Protein AF-A0A645CAH3-F1 (afdb_monomer_lite)

pLDDT: mean 76.3, std 11.15, range [40.94, 88.06]

Structure (mmCIF, N/CA/C/O backbone):
data_AF-A0A645CAH3-F1
#
_entry.id   AF-A0A645CAH3-F1
#
loop_
_atom_site.group_PDB
_atom_site.id
_atom_site.type_symbol
_atom_site.label_atom_id
_atom_site.label_alt_id
_atom_site.label_comp_id
_atom_site.label_asym_id
_atom_site.label_entity_id
_atom_site.label_seq_id
_atom_site.pdbx_PDB_ins_code
_atom_site.Cartn_x
_atom_site.Cartn_y
_atom_site.Cartn_z
_atom_site.occupancy
_atom_site.B_iso_or_equiv
_atom_site.auth_seq_id
_atom_site.auth_comp_id
_atom_site.auth_asym_id
_atom_site.auth_atom_id
_atom_site.pdbx_PDB_model_num
ATOM 1 N N . MET A 1 1 ? 27.845 2.360 -24.168 1.00 44.34 1 MET A N 1
ATOM 2 C CA . MET A 1 1 ? 27.470 1.237 -23.275 1.00 44.34 1 MET A CA 1
ATOM 3 C C . MET A 1 1 ? 25.940 1.203 -23.221 1.00 44.34 1 MET A C 1
ATOM 5 O O . MET A 1 1 ? 25.356 2.270 -23.235 1.00 44.34 1 MET A O 1
ATOM 9 N N . LYS A 1 2 ? 25.297 0.037 -23.386 1.00 47.28 2 LYS A N 1
ATOM 10 C CA . LYS A 1 2 ? 23.930 -0.134 -23.947 1.00 47.28 2 LYS A CA 1
ATOM 11 C C . LYS A 1 2 ? 22.807 0.637 -23.206 1.00 47.28 2 LYS A C 1
ATOM 13 O O . LYS A 1 2 ? 22.442 0.274 -22.095 1.00 47.28 2 LYS A O 1
ATOM 18 N N . TYR A 1 3 ? 22.201 1.626 -23.875 1.00 48.88 3 TYR A N 1
ATOM 19 C CA . TYR A 1 3 ? 21.108 2.485 -23.371 1.00 48.88 3 TYR A CA 1
ATOM 20 C C . TYR A 1 3 ? 19.705 2.037 -23.810 1.00 48.88 3 TYR A C 1
ATOM 22 O O . TYR A 1 3 ? 18.865 2.845 -24.196 1.00 48.88 3 TYR A O 1
ATOM 30 N N . THR A 1 4 ? 19.428 0.739 -23.755 1.00 51.66 4 THR A N 1
ATOM 31 C CA . THR A 1 4 ? 18.074 0.220 -23.986 1.00 51.66 4 THR A CA 1
ATOM 32 C C . THR A 1 4 ? 17.782 -0.863 -22.959 1.00 51.66 4 THR A C 1
ATOM 34 O O . THR A 1 4 ? 17.956 -2.044 -23.238 1.00 51.66 4 THR A O 1
ATOM 37 N N . GLN A 1 5 ? 17.366 -0.442 -21.761 1.00 59.22 5 GLN A N 1
ATOM 38 C CA . GLN A 1 5 ? 16.950 -1.293 -20.629 1.00 59.22 5 GLN A CA 1
ATOM 39 C C . GLN A 1 5 ? 15.556 -1.929 -20.871 1.00 59.22 5 GLN A C 1
ATOM 41 O O . GLN A 1 5 ? 14.735 -2.061 -19.961 1.00 59.22 5 GLN A O 1
ATOM 46 N N . TRP A 1 6 ? 15.235 -2.240 -22.131 1.00 60.19 6 TRP A N 1
ATOM 47 C CA . TRP A 1 6 ? 13.979 -2.881 -22.516 1.00 60.19 6 TRP A CA 1
ATOM 48 C C . TRP A 1 6 ? 14.146 -4.383 -22.318 1.00 60.19 6 TRP A C 1
ATOM 50 O O . TRP A 1 6 ? 15.013 -4.998 -22.934 1.00 60.19 6 TRP A O 1
ATOM 60 N N . VAL A 1 7 ? 13.336 -4.959 -21.433 1.00 64.00 7 VAL A N 1
ATOM 61 C CA . VAL A 1 7 ? 13.428 -6.383 -21.078 1.00 64.00 7 VAL A CA 1
ATOM 62 C C . VAL A 1 7 ? 12.556 -7.225 -22.011 1.00 64.00 7 VAL A C 1
ATOM 64 O O . VAL A 1 7 ? 12.897 -8.364 -22.315 1.00 64.00 7 VAL A O 1
ATOM 67 N N . ILE A 1 8 ? 11.441 -6.662 -22.494 1.00 73.31 8 ILE A N 1
ATOM 68 C CA . ILE A 1 8 ? 10.461 -7.367 -23.327 1.00 73.31 8 ILE A CA 1
ATOM 69 C C . ILE A 1 8 ? 10.061 -6.468 -24.502 1.00 73.31 8 ILE A C 1
ATOM 71 O O . ILE A 1 8 ? 9.517 -5.378 -24.301 1.00 73.31 8 ILE A O 1
ATOM 75 N N . GLU A 1 9 ? 10.315 -6.935 -25.725 1.00 70.69 9 GLU A N 1
ATOM 76 C CA . GLU A 1 9 ? 9.795 -6.347 -26.962 1.00 70.69 9 GLU A CA 1
ATOM 77 C C . GLU A 1 9 ? 8.726 -7.284 -27.539 1.00 70.69 9 GLU A C 1
ATOM 79 O O . GLU A 1 9 ? 8.986 -8.457 -27.806 1.00 70.69 9 GLU A O 1
ATOM 84 N N . PHE A 1 10 ? 7.502 -6.783 -27.695 1.0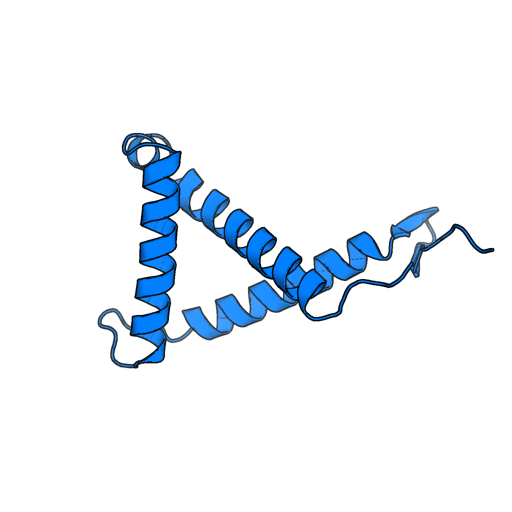0 73.88 10 PHE A N 1
ATOM 85 C CA . PHE A 1 10 ? 6.397 -7.542 -28.276 1.00 73.88 10 PHE A CA 1
ATOM 86 C C . PHE A 1 10 ? 6.430 -7.464 -29.805 1.00 73.88 10 PHE A C 1
ATOM 88 O O . PHE A 1 10 ? 6.900 -6.486 -30.386 1.00 73.88 10 PHE A O 1
ATOM 95 N N . ALA A 1 11 ? 5.854 -8.470 -30.471 1.00 67.25 11 ALA A N 1
ATOM 96 C CA . ALA A 1 11 ? 5.811 -8.574 -31.935 1.00 67.25 11 ALA A CA 1
ATOM 97 C C . ALA A 1 11 ? 5.111 -7.390 -32.644 1.00 67.25 11 ALA A C 1
ATOM 99 O O . ALA A 1 11 ? 5.262 -7.216 -33.848 1.00 67.25 11 ALA A O 1
ATOM 100 N N . ASN A 1 12 ? 4.365 -6.563 -31.905 1.00 77.81 12 ASN A N 1
ATOM 101 C CA . ASN A 1 12 ? 3.704 -5.342 -32.379 1.00 77.81 12 ASN A CA 1
ATOM 102 C C . ASN A 1 12 ? 4.541 -4.058 -32.176 1.00 77.81 12 ASN A C 1
ATOM 104 O O . ASN A 1 12 ? 4.036 -2.963 -32.409 1.00 77.81 12 ASN A O 1
ATOM 108 N N . GLY A 1 13 ? 5.787 -4.168 -31.704 1.00 73.56 13 GLY A N 1
ATOM 109 C CA . GLY A 1 13 ? 6.668 -3.032 -31.422 1.00 73.56 13 GLY A CA 1
ATOM 110 C C . GLY A 1 13 ? 6.482 -2.392 -30.040 1.00 73.56 13 GLY A C 1
ATOM 111 O O . GLY A 1 13 ? 7.163 -1.412 -29.739 1.00 73.56 13 GLY A O 1
ATOM 112 N N . PHE A 1 14 ? 5.604 -2.925 -29.179 1.00 76.06 14 PHE A N 1
ATOM 113 C CA . PHE A 1 14 ? 5.462 -2.450 -27.801 1.00 76.06 14 PHE A CA 1
ATOM 114 C C . PHE A 1 14 ? 6.683 -2.858 -26.967 1.00 76.06 14 PHE A C 1
ATOM 116 O O . PHE A 1 14 ? 7.052 -4.033 -26.934 1.00 76.06 14 PHE A O 1
ATOM 123 N N . LYS A 1 15 ? 7.313 -1.891 -26.293 1.00 79.19 15 LYS A N 1
ATOM 124 C CA . LYS A 1 15 ? 8.515 -2.112 -25.477 1.00 79.19 15 LYS A CA 1
ATOM 125 C C . LYS A 1 15 ? 8.202 -1.856 -24.011 1.00 79.19 15 LYS A C 1
ATOM 127 O O . LYS A 1 15 ? 7.705 -0.786 -23.664 1.00 79.19 15 LYS A O 1
ATOM 132 N N . ILE A 1 16 ? 8.517 -2.824 -23.155 1.00 77.94 16 ILE A N 1
ATOM 133 C CA . ILE A 1 16 ? 8.364 -2.696 -21.702 1.00 77.94 16 ILE A CA 1
ATOM 134 C C . ILE A 1 16 ? 9.732 -2.480 -21.063 1.00 77.94 16 ILE A C 1
ATOM 136 O O . ILE A 1 16 ? 10.662 -3.268 -21.271 1.00 77.94 16 ILE A O 1
ATOM 140 N N . SER A 1 17 ? 9.865 -1.382 -20.313 1.00 80.81 17 SER A N 1
ATOM 141 C CA . SER A 1 17 ? 11.101 -1.056 -19.600 1.00 80.81 17 SER A CA 1
ATOM 142 C C . SER A 1 17 ? 11.218 -1.889 -18.334 1.00 80.81 17 SER A C 1
ATOM 144 O O . SER A 1 17 ? 10.215 -2.281 -17.735 1.00 80.81 17 SER A O 1
ATOM 146 N N . GLU A 1 18 ? 12.451 -2.102 -17.886 1.00 76.81 18 GLU A N 1
ATOM 147 C CA . GLU A 1 18 ? 12.730 -2.727 -16.593 1.00 76.81 18 GLU A CA 1
ATOM 148 C C . GLU A 1 18 ? 11.939 -2.069 -15.448 1.00 76.81 18 GLU A C 1
ATOM 150 O O . GLU A 1 18 ? 11.356 -2.762 -14.620 1.00 76.81 18 GLU A O 1
ATOM 155 N N . THR A 1 19 ? 11.800 -0.738 -15.455 1.00 77.88 19 THR A N 1
ATOM 156 C CA . THR A 1 19 ? 11.023 0.003 -14.448 1.00 77.88 19 THR A CA 1
ATOM 157 C C . THR A 1 19 ? 9.55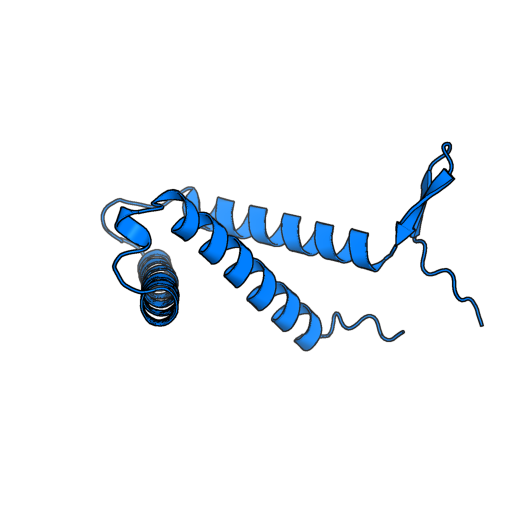8 -0.438 -14.385 1.00 77.88 19 THR A C 1
ATOM 159 O O . THR A 1 19 ? 9.002 -0.570 -13.294 1.00 77.88 19 THR A O 1
ATOM 162 N N . VAL A 1 20 ? 8.926 -0.694 -15.536 1.00 82.12 20 VAL A N 1
ATOM 163 C CA . VAL A 1 20 ? 7.530 -1.156 -15.584 1.00 82.12 20 VAL A CA 1
ATOM 164 C C . VAL A 1 20 ? 7.424 -2.568 -15.013 1.00 82.12 20 VAL A C 1
ATOM 166 O O . VAL A 1 20 ? 6.556 -2.816 -14.175 1.00 82.12 20 VAL A O 1
ATOM 169 N N . VAL A 1 21 ? 8.339 -3.469 -15.380 1.00 81.94 21 VAL A N 1
ATOM 170 C CA . VAL A 1 21 ? 8.366 -4.841 -14.843 1.00 81.94 21 VAL A CA 1
ATOM 171 C C . VAL A 1 21 ? 8.564 -4.833 -13.325 1.00 81.94 21 VAL A C 1
ATOM 173 O O . VAL A 1 21 ? 7.820 -5.496 -12.604 1.00 81.94 21 VAL A O 1
ATOM 176 N N . THR A 1 22 ? 9.493 -4.023 -12.817 1.00 78.50 22 THR A N 1
ATOM 177 C CA . THR A 1 22 ? 9.725 -3.864 -11.375 1.00 78.50 22 THR A CA 1
ATOM 178 C C . THR A 1 22 ? 8.481 -3.341 -10.658 1.00 78.50 22 THR A C 1
ATOM 180 O O . THR A 1 22 ? 8.110 -3.868 -9.609 1.00 78.50 22 THR A O 1
ATOM 183 N N . SER A 1 23 ? 7.765 -2.372 -11.242 1.00 81.50 23 SER A N 1
ATOM 184 C CA . SER A 1 23 ? 6.504 -1.880 -10.671 1.00 81.50 23 SER A CA 1
ATOM 185 C C . SER A 1 23 ? 5.435 -2.978 -10.586 1.00 81.50 23 SER A C 1
ATOM 187 O O . SER A 1 23 ? 4.720 -3.068 -9.588 1.00 81.50 23 SER A O 1
ATOM 189 N N . TRP A 1 24 ? 5.358 -3.861 -11.589 1.00 85.62 24 TRP A N 1
ATOM 190 C CA . TRP A 1 24 ? 4.427 -4.989 -11.599 1.00 85.62 24 TRP A CA 1
ATOM 191 C C . TRP A 1 24 ? 4.771 -6.019 -10.527 1.00 85.62 24 TRP A C 1
ATOM 193 O O . TRP A 1 24 ? 3.872 -6.475 -9.825 1.00 85.62 24 TRP A O 1
ATOM 203 N N . ILE A 1 25 ? 6.055 -6.333 -10.338 1.00 83.62 25 ILE A N 1
ATOM 204 C CA . ILE A 1 25 ? 6.514 -7.229 -9.265 1.00 83.62 25 ILE A CA 1
ATOM 205 C C . ILE A 1 25 ? 6.119 -6.671 -7.891 1.00 83.62 25 ILE A C 1
ATOM 207 O O . ILE A 1 25 ? 5.586 -7.406 -7.058 1.00 83.62 25 ILE A O 1
ATOM 211 N N . ILE A 1 26 ? 6.314 -5.367 -7.670 1.00 82.75 26 ILE A N 1
ATOM 212 C CA . ILE A 1 26 ? 5.920 -4.694 -6.424 1.00 82.75 26 ILE A CA 1
ATOM 213 C C . ILE A 1 26 ? 4.405 -4.790 -6.218 1.00 82.75 26 ILE A C 1
ATOM 215 O O . ILE A 1 26 ? 3.957 -5.176 -5.138 1.00 82.75 26 ILE A O 1
ATOM 219 N N . MET A 1 27 ? 3.610 -4.488 -7.249 1.00 85.00 27 MET A N 1
ATOM 220 C CA . MET A 1 27 ? 2.150 -4.576 -7.165 1.00 85.00 27 MET A CA 1
ATOM 221 C C . MET A 1 27 ? 1.677 -5.999 -6.857 1.00 85.00 27 MET A C 1
ATOM 223 O O . MET A 1 27 ? 0.846 -6.177 -5.970 1.00 85.00 27 MET A O 1
ATOM 227 N N . VAL A 1 28 ? 2.233 -7.018 -7.519 1.00 88.06 28 VAL A N 1
ATOM 228 C CA . VAL A 1 28 ? 1.896 -8.426 -7.251 1.00 88.06 28 VAL A CA 1
ATOM 229 C C . VAL A 1 28 ? 2.227 -8.801 -5.805 1.00 88.06 28 VAL A C 1
ATOM 231 O O . VAL A 1 28 ? 1.389 -9.390 -5.122 1.00 88.06 28 VAL A O 1
ATOM 234 N N . GLY A 1 29 ? 3.403 -8.415 -5.302 1.00 85.19 29 GLY A N 1
ATOM 235 C CA . GLY A 1 29 ? 3.791 -8.658 -3.910 1.00 85.19 29 GLY A CA 1
ATOM 236 C C . GLY A 1 29 ? 2.838 -8.001 -2.908 1.00 85.19 29 GLY A C 1
ATOM 237 O O . GLY A 1 29 ? 2.380 -8.652 -1.968 1.00 85.19 29 GLY A O 1
ATOM 238 N N . LEU A 1 30 ? 2.475 -6.738 -3.142 1.00 83.50 30 LEU A N 1
ATOM 239 C CA . LEU A 1 30 ? 1.511 -6.006 -2.319 1.00 83.50 30 LEU A CA 1
ATOM 240 C C . LEU A 1 30 ? 0.134 -6.664 -2.312 1.00 83.50 30 LEU A C 1
ATOM 242 O O . LEU A 1 30 ? -0.453 -6.823 -1.244 1.00 83.50 30 LEU A O 1
ATOM 246 N N . ILE A 1 31 ? -0.362 -7.079 -3.480 1.00 84.88 31 ILE A N 1
ATOM 247 C CA . ILE A 1 31 ? -1.657 -7.755 -3.612 1.00 84.88 31 ILE A CA 1
ATOM 248 C C . ILE A 1 31 ? -1.651 -9.067 -2.826 1.00 84.88 31 ILE A C 1
ATOM 250 O O . ILE A 1 31 ? -2.594 -9.331 -2.083 1.00 84.88 31 ILE A O 1
ATOM 254 N N . ILE A 1 32 ? -0.586 -9.868 -2.931 1.00 86.25 32 ILE A N 1
ATOM 255 C CA . ILE A 1 32 ? -0.468 -11.134 -2.195 1.00 86.25 32 ILE A CA 1
ATOM 256 C C . ILE A 1 32 ? -0.440 -10.882 -0.686 1.00 86.25 32 ILE A C 1
ATOM 258 O O . ILE A 1 32 ? -1.188 -11.522 0.050 1.00 86.25 32 ILE A O 1
ATOM 262 N N . ILE A 1 33 ? 0.382 -9.941 -0.213 1.00 82.88 33 ILE A N 1
ATOM 263 C CA . ILE A 1 33 ? 0.472 -9.610 1.216 1.00 82.88 33 ILE A CA 1
ATOM 264 C C . ILE A 1 33 ? -0.880 -9.110 1.730 1.00 82.88 33 ILE A C 1
ATOM 266 O O . ILE A 1 33 ? -1.359 -9.602 2.751 1.00 82.88 33 ILE A O 1
ATOM 270 N N . ALA A 1 34 ? -1.516 -8.183 1.010 1.00 81.12 34 ALA A N 1
ATOM 271 C CA . ALA A 1 34 ? -2.826 -7.652 1.363 1.00 81.12 34 ALA A CA 1
ATOM 272 C C . ALA A 1 34 ? -3.885 -8.761 1.402 1.00 81.12 34 ALA A C 1
ATOM 274 O O . ALA A 1 34 ? -4.646 -8.846 2.363 1.00 81.12 34 ALA A O 1
ATOM 275 N N . PHE A 1 35 ? -3.904 -9.657 0.415 1.00 81.81 35 PHE A N 1
ATOM 276 C CA . PHE A 1 35 ? -4.830 -10.787 0.369 1.00 81.81 35 PHE A CA 1
ATOM 277 C C . PHE A 1 35 ? -4.610 -11.764 1.532 1.00 81.81 35 PHE A C 1
ATOM 279 O O . PHE A 1 35 ? -5.563 -12.168 2.196 1.00 81.81 35 PHE A O 1
ATOM 286 N N . LEU A 1 36 ? -3.357 -12.111 1.840 1.00 81.69 36 LEU A N 1
ATOM 287 C CA . LEU A 1 36 ? -3.025 -13.000 2.956 1.00 81.69 36 LEU A CA 1
ATOM 288 C C . LEU A 1 36 ? -3.394 -12.391 4.315 1.00 81.69 36 LEU A C 1
ATOM 290 O O . LEU A 1 36 ? -3.887 -13.108 5.186 1.00 81.69 36 LEU A O 1
ATOM 294 N N . LEU A 1 37 ? -3.183 -11.083 4.492 1.00 73.12 37 LEU A N 1
ATOM 295 C CA . LEU A 1 37 ? -3.543 -10.367 5.718 1.00 73.12 37 LEU A CA 1
ATOM 296 C C . LEU A 1 37 ? -5.057 -10.182 5.873 1.00 73.12 37 LEU A C 1
ATOM 298 O O . LEU A 1 37 ? -5.554 -10.232 6.996 1.00 73.12 37 LEU A O 1
ATOM 302 N N . THR A 1 38 ? -5.792 -9.988 4.775 1.00 77.00 38 THR A N 1
ATOM 303 C CA . THR A 1 38 ? -7.240 -9.709 4.812 1.00 77.00 38 THR A CA 1
ATOM 304 C C . THR A 1 38 ? -8.114 -10.962 4.844 1.00 77.00 38 THR A C 1
ATOM 306 O O . THR A 1 38 ? -9.224 -10.916 5.369 1.00 77.00 38 THR A O 1
ATOM 309 N N . ARG A 1 39 ? -7.617 -12.107 4.359 1.00 74.62 39 ARG A N 1
ATOM 310 C CA . ARG A 1 39 ? -8.389 -13.358 4.244 1.00 74.62 39 ARG A CA 1
ATOM 311 C C . ARG A 1 39 ? -8.875 -13.944 5.579 1.00 74.62 39 ARG A C 1
ATOM 313 O O . ARG A 1 39 ? -9.831 -14.712 5.575 1.00 74.62 39 ARG A O 1
ATOM 320 N N . ASN A 1 40 ? -8.232 -13.630 6.703 1.00 72.31 40 ASN A N 1
ATOM 321 C CA . ASN A 1 40 ? -8.603 -14.160 8.024 1.00 72.31 40 ASN A CA 1
ATOM 322 C C . ASN A 1 40 ? -8.832 -13.043 9.055 1.00 72.31 40 ASN A C 1
ATOM 324 O O . ASN A 1 40 ? -8.410 -13.148 10.207 1.00 72.31 40 ASN A O 1
ATOM 328 N N . LEU A 1 41 ? -9.435 -11.930 8.627 1.00 71.44 41 LEU A N 1
ATOM 329 C CA . LEU A 1 41 ? -9.855 -10.858 9.529 1.00 71.44 41 LEU A CA 1
ATOM 330 C C . LEU A 1 41 ? -11.099 -11.292 10.312 1.00 71.44 41 LEU A C 1
ATOM 332 O O . LEU A 1 41 ? -12.100 -11.699 9.727 1.00 71.44 41 LEU A O 1
ATOM 336 N N . GLN A 1 42 ? -11.020 -11.212 11.639 1.00 73.06 42 GLN A N 1
ATOM 337 C CA . GLN A 1 42 ? -12.148 -11.443 12.539 1.00 73.06 42 GLN A CA 1
ATOM 338 C C . GLN A 1 42 ? -12.691 -10.088 13.016 1.00 73.06 42 GLN A C 1
ATOM 340 O O . GLN A 1 42 ? -11.892 -9.169 13.182 1.00 73.06 42 GLN A O 1
ATOM 345 N N . PRO A 1 43 ? -14.010 -9.949 13.263 1.00 69.94 43 PRO A N 1
ATOM 346 C CA . PRO A 1 43 ? -14.610 -8.685 13.710 1.00 69.94 43 PRO A CA 1
ATOM 347 C C . PRO A 1 43 ? -14.044 -8.166 15.035 1.00 69.94 43 PRO A C 1
ATOM 349 O O . PRO A 1 43 ? -14.035 -6.966 15.279 1.00 69.94 43 PRO A O 1
ATOM 352 N N . VAL A 1 44 ? -13.595 -9.084 15.893 1.00 72.00 44 VAL A N 1
ATOM 353 C CA . VAL A 1 44 ? -12.848 -8.777 17.110 1.00 72.00 44 VAL A CA 1
ATOM 354 C C . VAL A 1 44 ? -11.435 -9.319 16.910 1.00 72.00 44 VAL A C 1
ATOM 356 O O . VAL A 1 44 ? -11.299 -10.513 16.619 1.00 72.00 44 VAL A O 1
ATOM 359 N N . PRO A 1 45 ? -10.384 -8.493 17.047 1.00 71.94 45 PRO A N 1
ATOM 360 C CA . PRO A 1 45 ? -9.017 -8.942 16.847 1.00 71.94 45 PRO A CA 1
ATOM 361 C C . PRO A 1 45 ? -8.650 -9.990 17.904 1.00 71.94 45 PRO A C 1
ATOM 363 O O . PRO A 1 45 ? -8.518 -9.692 19.089 1.00 71.94 45 PRO A O 1
ATOM 366 N N . THR A 1 46 ? -8.466 -11.238 17.476 1.00 74.56 46 THR A N 1
ATOM 367 C CA . THR A 1 46 ? -8.089 -12.356 18.362 1.00 74.56 46 THR A CA 1
ATOM 368 C C . THR A 1 46 ? -6.586 -12.612 18.364 1.00 74.56 46 THR A C 1
ATOM 370 O O . THR A 1 46 ? -6.055 -13.250 19.270 1.00 74.56 46 THR A O 1
ATOM 373 N N . THR A 1 47 ? -5.869 -12.106 17.354 1.00 78.31 47 THR A N 1
ATOM 374 C CA . THR A 1 47 ? -4.448 -12.404 17.133 1.00 78.31 47 THR A CA 1
ATOM 375 C C . THR A 1 47 ? -3.593 -11.137 17.163 1.00 78.31 47 THR A C 1
ATOM 377 O O . THR A 1 47 ? -3.956 -10.123 16.574 1.00 78.31 47 THR A O 1
ATOM 380 N N . LYS A 1 48 ? -2.380 -11.212 17.740 1.00 80.75 48 LYS A N 1
ATOM 381 C CA . LYS A 1 48 ? -1.409 -10.091 17.794 1.00 80.75 48 LYS A CA 1
ATOM 382 C C . LYS A 1 48 ? -1.146 -9.430 16.429 1.00 80.75 48 LYS A C 1
ATOM 384 O O . LYS A 1 48 ? -0.939 -8.225 16.355 1.00 80.75 48 LYS A O 1
ATOM 389 N N . ARG A 1 49 ? -1.188 -10.213 15.343 1.00 79.50 49 ARG A N 1
ATOM 390 C CA . ARG A 1 49 ? -1.022 -9.727 13.962 1.00 79.50 49 ARG A CA 1
ATOM 391 C C . ARG A 1 49 ? -2.180 -8.835 13.501 1.00 79.50 49 ARG A C 1
ATOM 393 O O . ARG A 1 49 ? -1.927 -7.853 12.818 1.00 79.50 49 ARG A O 1
ATOM 400 N N . GLN A 1 50 ? -3.418 -9.153 13.888 1.00 79.69 50 GLN A N 1
ATOM 401 C CA . GLN A 1 50 ? -4.588 -8.327 13.568 1.00 79.69 50 GLN A CA 1
ATOM 402 C C . GLN A 1 50 ? -4.536 -7.001 14.325 1.00 79.69 50 GLN A C 1
ATOM 404 O O . GLN A 1 50 ? -4.727 -5.964 13.711 1.00 79.69 50 GLN A O 1
ATOM 409 N N . ILE A 1 51 ? -4.159 -7.022 15.610 1.00 84.38 51 ILE A N 1
ATOM 410 C CA . ILE A 1 51 ? -3.996 -5.800 16.419 1.00 84.38 51 ILE A CA 1
ATOM 411 C C . ILE A 1 51 ? -2.964 -4.861 15.784 1.00 84.38 51 ILE A C 1
ATOM 413 O O . ILE A 1 51 ? -3.213 -3.670 15.623 1.00 84.38 51 ILE A O 1
ATOM 417 N N . MET A 1 52 ? -1.807 -5.394 15.376 1.00 83.75 52 MET A N 1
ATOM 418 C CA . MET A 1 52 ? -0.796 -4.599 14.675 1.00 83.75 52 MET A CA 1
ATOM 419 C C . MET A 1 52 ? -1.294 -4.056 13.332 1.00 83.75 52 MET A C 1
ATOM 421 O O . MET A 1 52 ? -0.981 -2.921 12.980 1.00 83.75 52 MET A O 1
ATOM 425 N N . LEU A 1 53 ? -2.053 -4.856 12.578 1.00 82.19 53 LEU A N 1
ATOM 426 C CA . LEU A 1 53 ? -2.612 -4.445 11.294 1.00 82.19 53 LEU A CA 1
ATOM 427 C C . LEU A 1 53 ? -3.657 -3.337 11.459 1.00 82.19 53 LEU A C 1
ATOM 429 O O . LEU A 1 53 ? -3.595 -2.340 10.748 1.00 82.19 53 LEU A O 1
ATOM 433 N N . GLU A 1 54 ? -4.582 -3.481 12.405 1.00 84.38 54 GLU A N 1
ATOM 434 C CA . GLU A 1 54 ? -5.575 -2.457 12.736 1.00 84.38 54 GLU A CA 1
ATOM 435 C C . GLU A 1 54 ? -4.908 -1.174 13.220 1.00 84.38 54 GLU A C 1
ATOM 437 O O . GLU A 1 54 ? -5.295 -0.092 12.791 1.00 84.38 54 GLU A O 1
ATOM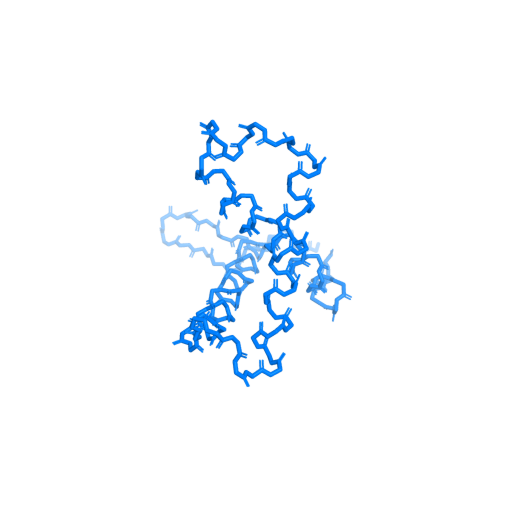 442 N N . TYR A 1 55 ? -3.857 -1.280 14.036 1.00 87.19 55 TYR A N 1
ATOM 443 C CA . TYR A 1 55 ? -3.068 -0.125 14.452 1.00 87.19 55 TYR A CA 1
ATOM 444 C C . TYR A 1 55 ? -2.390 0.571 13.263 1.00 87.19 55 TYR A C 1
ATOM 446 O O . TYR A 1 55 ? -2.442 1.796 13.155 1.00 87.19 55 TYR A O 1
ATOM 454 N N . ALA A 1 56 ? -1.790 -0.186 12.340 1.00 84.75 56 ALA A N 1
ATOM 455 C CA . ALA A 1 56 ? -1.165 0.368 11.141 1.00 84.75 56 ALA A CA 1
ATOM 456 C C . ALA A 1 56 ? -2.193 1.034 10.209 1.00 84.75 56 ALA A C 1
ATOM 458 O O . ALA A 1 56 ? -1.983 2.162 9.764 1.00 84.75 56 ALA A O 1
ATOM 459 N N . VAL A 1 57 ? -3.328 0.374 9.951 1.00 83.06 57 VAL A N 1
ATOM 460 C CA . VAL A 1 57 ? -4.419 0.920 9.127 1.00 83.06 57 VAL A CA 1
ATOM 461 C C . VAL A 1 57 ? -5.046 2.138 9.799 1.00 83.06 57 VAL A C 1
ATOM 463 O O . VAL A 1 57 ? -5.278 3.137 9.128 1.00 83.06 57 VAL A O 1
ATOM 466 N N . GLY A 1 58 ? -5.279 2.093 11.110 1.00 87.31 58 GLY A N 1
ATOM 467 C CA . GLY A 1 58 ? -5.783 3.212 11.904 1.00 87.31 58 GLY A CA 1
ATOM 468 C C . GLY A 1 58 ? -4.839 4.412 11.878 1.00 87.31 58 GLY A C 1
ATOM 469 O O . GLY A 1 58 ? -5.283 5.534 11.652 1.00 87.31 58 GLY A O 1
ATOM 470 N N . SER A 1 59 ? -3.530 4.174 12.001 1.00 87.06 59 SER A N 1
ATOM 471 C CA . SER A 1 59 ? -2.507 5.219 11.874 1.00 87.06 59 SER A CA 1
ATOM 472 C C . SER A 1 59 ? -2.508 5.829 10.473 1.00 87.06 59 SER A C 1
ATOM 474 O O . SER A 1 59 ? -2.503 7.049 10.334 1.00 87.06 59 SER A O 1
ATOM 476 N N . LEU A 1 60 ? -2.597 4.998 9.428 1.00 85.56 60 LEU A N 1
ATOM 477 C CA . LEU A 1 60 ? -2.744 5.465 8.049 1.00 85.56 60 LEU A CA 1
ATOM 478 C C . LEU A 1 60 ? -4.020 6.298 7.871 1.00 85.56 60 LEU A C 1
ATOM 480 O O . LEU A 1 60 ? -3.972 7.340 7.222 1.00 85.56 60 LEU A O 1
ATOM 484 N N . ARG A 1 61 ? -5.142 5.896 8.485 1.00 84.31 61 ARG A N 1
ATOM 485 C CA . ARG A 1 61 ? -6.373 6.701 8.480 1.00 84.31 61 ARG A CA 1
ATOM 486 C C . ARG A 1 61 ? -6.180 8.056 9.132 1.00 84.31 61 ARG A C 1
ATOM 488 O O . ARG A 1 61 ? -6.565 9.057 8.538 1.00 84.31 61 ARG A O 1
ATOM 495 N N . GLY A 1 62 ? -5.532 8.093 10.292 1.00 87.88 62 GLY A N 1
ATOM 496 C CA . GLY A 1 62 ? -5.202 9.336 10.983 1.00 87.88 62 GLY A CA 1
ATOM 497 C C . GLY A 1 62 ? -4.301 10.249 10.152 1.00 87.88 62 GLY A C 1
ATOM 498 O O . GLY A 1 62 ? -4.551 11.447 10.083 1.00 87.88 62 GLY A O 1
ATOM 499 N N . LEU A 1 63 ? -3.299 9.694 9.462 1.00 87.19 63 LEU A N 1
ATOM 500 C CA . LEU A 1 63 ? -2.438 10.462 8.559 1.00 87.19 63 LEU A CA 1
ATOM 501 C C . LEU A 1 63 ? -3.221 11.033 7.377 1.00 87.19 63 LEU A C 1
ATOM 503 O O . LEU A 1 63 ? -3.054 12.204 7.047 1.00 87.19 63 LEU A O 1
ATOM 507 N N . ILE A 1 64 ? -4.083 10.231 6.751 1.00 83.75 64 ILE A N 1
ATOM 508 C CA . ILE A 1 64 ? -4.913 10.691 5.635 1.00 83.75 64 ILE A CA 1
ATOM 509 C C . ILE A 1 64 ? -5.862 11.793 6.115 1.00 83.75 64 ILE A C 1
ATOM 511 O O . ILE A 1 64 ? -5.839 12.872 5.536 1.00 83.75 64 ILE A O 1
ATOM 515 N N . HIS A 1 65 ? -6.620 11.587 7.197 1.00 84.88 65 HIS A N 1
ATOM 516 C CA . HIS A 1 65 ? -7.527 12.607 7.746 1.00 84.88 65 HIS A CA 1
ATOM 517 C C . HIS A 1 65 ? -6.795 13.874 8.187 1.00 84.88 65 HIS A C 1
ATOM 519 O O . HIS A 1 65 ? -7.232 14.970 7.852 1.00 84.88 65 HIS A O 1
ATOM 525 N N . GLY A 1 66 ? -5.642 13.7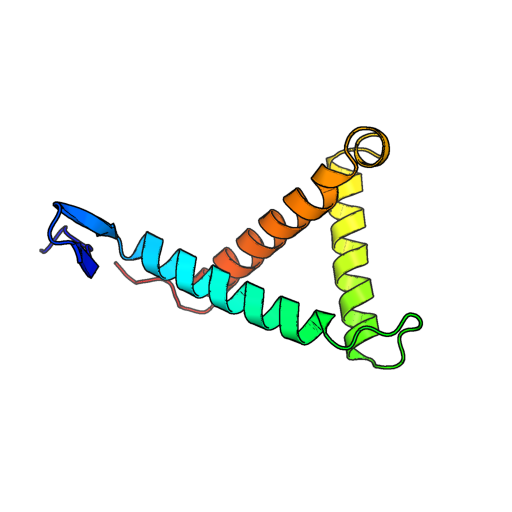46 8.846 1.00 85.50 66 GLY A N 1
ATOM 526 C CA . GLY A 1 66 ? -4.843 14.896 9.265 1.00 85.50 66 GLY A CA 1
ATOM 527 C C . GLY A 1 66 ? -4.335 15.748 8.097 1.00 85.50 66 GLY A C 1
ATOM 528 O O . GLY A 1 66 ? -4.204 16.958 8.246 1.00 85.50 66 GLY A O 1
ATOM 529 N N . ASN A 1 67 ? -4.077 15.144 6.931 1.00 85.00 67 ASN A N 1
ATOM 530 C CA . ASN A 1 67 ? -3.624 15.870 5.737 1.00 85.00 67 ASN A CA 1
ATOM 531 C C . ASN A 1 67 ? -4.777 16.342 4.834 1.00 85.00 67 ASN A C 1
ATOM 533 O O . ASN A 1 67 ? -4.654 17.364 4.167 1.00 85.00 67 ASN A O 1
ATOM 537 N N . MET A 1 68 ? -5.874 15.587 4.771 1.00 81.69 68 MET A N 1
ATOM 538 C CA . MET A 1 68 ? -6.994 15.820 3.852 1.00 81.69 68 MET A CA 1
ATOM 539 C C . MET A 1 68 ? -8.149 16.608 4.482 1.00 81.69 68 MET A C 1
ATOM 541 O O . MET A 1 68 ? -8.935 17.213 3.757 1.00 81.69 68 MET A O 1
ATOM 545 N N . GLY A 1 69 ? -8.239 16.641 5.811 1.00 78.75 69 GLY A N 1
ATOM 546 C CA . GLY A 1 69 ? -9.350 17.227 6.555 1.00 78.75 69 GLY A CA 1
ATOM 547 C C . GLY A 1 69 ? -10.537 16.270 6.712 1.00 78.75 69 GLY A C 1
ATOM 548 O O . GLY A 1 69 ? -10.802 15.417 5.861 1.00 78.75 69 GLY A O 1
ATOM 549 N N . ASP A 1 70 ? -11.284 16.444 7.804 1.00 77.56 70 ASP A N 1
ATOM 550 C CA . ASP A 1 70 ? -12.370 15.542 8.230 1.00 77.56 70 ASP A CA 1
ATOM 551 C C . ASP A 1 70 ? -13.572 15.511 7.264 1.00 77.56 70 ASP A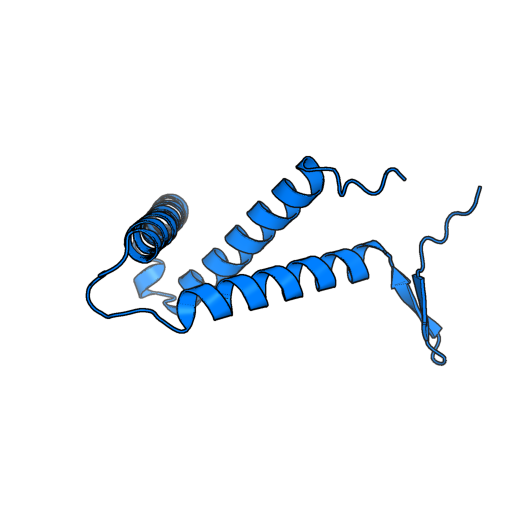 C 1
ATOM 553 O O . ASP A 1 70 ? -14.368 14.570 7.252 1.00 77.56 70 ASP A O 1
ATOM 557 N N . ASP A 1 71 ? -13.710 16.530 6.415 1.00 75.44 71 ASP A N 1
ATOM 558 C CA . ASP A 1 71 ? -14.818 16.640 5.462 1.00 75.44 71 ASP A CA 1
ATOM 559 C C . ASP A 1 71 ? -14.655 15.737 4.235 1.00 75.44 71 ASP A C 1
ATOM 561 O O . ASP A 1 71 ? -15.634 15.457 3.532 1.00 75.44 71 ASP A O 1
ATOM 565 N N . ILE A 1 72 ? -13.434 15.271 3.961 1.00 75.06 72 ILE A N 1
ATOM 566 C CA . ILE A 1 72 ? -13.146 14.467 2.773 1.00 75.06 72 ILE A CA 1
ATOM 567 C C . ILE A 1 72 ? -13.741 13.062 2.888 1.00 75.06 72 ILE A C 1
ATOM 569 O O . ILE A 1 72 ? -14.257 12.554 1.893 1.00 75.06 72 ILE A O 1
ATOM 573 N N . GLU A 1 73 ? -13.790 12.474 4.086 1.00 69.31 73 GLU A N 1
ATOM 574 C CA . GLU A 1 73 ? -14.431 11.168 4.301 1.00 69.31 73 GLU A CA 1
ATOM 575 C C . GLU A 1 73 ? -15.934 11.217 3.981 1.00 69.31 73 GLU A C 1
ATOM 577 O O . GLU A 1 73 ? -16.473 10.322 3.329 1.00 69.31 73 GLU A O 1
ATOM 582 N N . LYS A 1 74 ? -16.608 12.308 4.369 1.00 75.94 74 LYS A N 1
ATOM 583 C CA . LYS A 1 74 ? -18.048 12.494 4.130 1.00 75.94 74 LYS A CA 1
ATOM 584 C C . LYS A 1 74 ? -18.363 12.849 2.681 1.00 75.94 74 LYS A C 1
ATOM 586 O O . LYS A 1 74 ? -19.376 12.405 2.148 1.00 75.94 74 LYS A O 1
ATOM 591 N N . ARG A 1 75 ? -17.526 13.676 2.046 1.00 80.12 75 ARG A N 1
ATOM 592 C CA . ARG A 1 75 ? -17.746 14.145 0.667 1.00 80.12 75 ARG A CA 1
ATOM 593 C C . ARG A 1 75 ? -17.314 13.122 -0.379 1.00 80.12 75 ARG A C 1
ATOM 595 O O . ARG A 1 75 ? -17.909 13.072 -1.451 1.00 80.12 75 ARG A O 1
ATOM 602 N N . MET A 1 76 ? -16.287 12.327 -0.089 1.00 80.00 76 MET A N 1
ATOM 603 C CA . MET A 1 76 ? -15.709 11.349 -1.009 1.00 80.00 76 MET A CA 1
ATOM 604 C C . MET A 1 76 ? -15.312 10.068 -0.259 1.00 80.00 76 MET A C 1
ATOM 606 O O . MET A 1 76 ? -14.129 9.813 -0.059 1.00 80.00 76 MET A O 1
ATOM 610 N N . PRO A 1 77 ? -16.261 9.186 0.092 1.00 75.44 77 PRO A N 1
ATOM 611 C CA . PRO A 1 77 ? -15.955 7.957 0.835 1.00 75.44 77 PRO A CA 1
ATOM 612 C C . PRO A 1 77 ? -14.956 7.031 0.112 1.00 75.44 77 PRO A C 1
ATOM 614 O O . PRO A 1 77 ? -14.194 6.303 0.747 1.00 75.44 77 PRO A O 1
ATOM 617 N N . ASN A 1 78 ? -14.890 7.093 -1.222 1.00 81.94 78 ASN A N 1
ATOM 618 C CA . ASN A 1 78 ? -13.996 6.257 -2.029 1.00 81.94 78 ASN A CA 1
ATOM 619 C C . ASN A 1 78 ? -12.564 6.809 -2.147 1.00 81.94 78 ASN A C 1
ATOM 621 O O . ASN A 1 78 ? -11.676 6.093 -2.610 1.00 81.94 78 ASN A O 1
ATOM 625 N N . ILE A 1 79 ? -12.306 8.054 -1.729 1.00 82.38 79 ILE A N 1
ATOM 626 C CA . ILE A 1 79 ? -10.951 8.625 -1.787 1.00 82.38 79 ILE A CA 1
ATOM 627 C C . ILE A 1 79 ? -10.037 7.983 -0.750 1.00 82.38 79 ILE A C 1
ATOM 629 O O . ILE A 1 79 ? -8.852 7.782 -0.996 1.00 82.38 79 ILE A O 1
ATOM 633 N N . PHE A 1 80 ? -10.612 7.592 0.383 1.00 81.31 80 PHE A N 1
ATOM 634 C CA . PHE A 1 80 ? -9.892 7.012 1.494 1.00 81.31 80 PHE A CA 1
ATOM 635 C C . PHE A 1 80 ? -9.178 5.700 1.103 1.00 81.31 80 PHE A C 1
ATOM 637 O O . PHE A 1 80 ? -7.951 5.630 1.230 1.00 81.31 80 PHE A O 1
ATOM 644 N N . PRO A 1 81 ? -9.873 4.673 0.564 1.00 82.38 81 PRO A N 1
ATOM 645 C CA . PRO A 1 81 ? -9.207 3.447 0.124 1.00 82.38 81 PRO A CA 1
ATOM 646 C C . PRO A 1 81 ? -8.239 3.681 -1.045 1.00 82.38 81 PRO A C 1
ATOM 648 O O . PRO A 1 81 ? -7.199 3.027 -1.107 1.00 82.38 81 PRO A O 1
ATOM 651 N N . TYR A 1 82 ? -8.528 4.637 -1.935 1.00 85.88 82 TYR A N 1
ATOM 652 C CA . TYR A 1 82 ? -7.640 4.983 -3.046 1.00 85.88 82 TYR A CA 1
ATOM 653 C C . TYR A 1 82 ? -6.304 5.557 -2.555 1.00 85.88 82 TYR A C 1
ATOM 655 O O . TYR A 1 82 ? -5.244 5.003 -2.852 1.00 85.88 82 TYR A O 1
ATOM 663 N N . ILE A 1 83 ? -6.343 6.609 -1.735 1.00 87.31 83 ILE A N 1
ATOM 664 C CA . ILE A 1 83 ? -5.143 7.239 -1.172 1.00 87.31 83 ILE A CA 1
ATOM 665 C C . ILE A 1 83 ? -4.391 6.263 -0.270 1.00 87.31 83 ILE A C 1
ATOM 667 O O . ILE A 1 83 ? -3.167 6.189 -0.347 1.00 87.31 83 ILE A O 1
ATOM 671 N N . GLY A 1 84 ? -5.104 5.457 0.523 1.00 85.62 84 GLY A N 1
ATOM 672 C CA . GLY A 1 84 ? -4.489 4.412 1.338 1.00 85.62 84 GLY A CA 1
ATOM 673 C C . GLY A 1 84 ? -3.697 3.404 0.501 1.00 85.62 84 GLY A C 1
ATOM 674 O O . GLY A 1 84 ? -2.562 3.079 0.846 1.00 85.62 84 GLY A O 1
ATOM 675 N N . SER A 1 85 ? -4.250 2.957 -0.631 1.00 84.94 85 SER A N 1
ATOM 676 C CA . SER A 1 85 ? -3.556 2.035 -1.538 1.00 84.94 85 SER A CA 1
ATOM 677 C C . SER A 1 85 ? -2.315 2.660 -2.188 1.00 84.94 85 SER A C 1
ATOM 679 O O . SER A 1 85 ? -1.260 2.027 -2.220 1.00 84.94 85 SER A O 1
ATOM 681 N N . LEU A 1 86 ? -2.401 3.922 -2.626 1.00 87.62 86 LEU A N 1
ATOM 682 C CA . LEU A 1 86 ? -1.270 4.658 -3.199 1.00 87.62 86 LEU A CA 1
ATOM 683 C C . LEU A 1 86 ? -0.165 4.904 -2.174 1.00 87.62 86 LEU A C 1
ATOM 685 O O . LEU A 1 86 ? 1.013 4.737 -2.478 1.00 87.62 86 LEU A O 1
ATOM 689 N N . PHE A 1 87 ? -0.538 5.273 -0.951 1.00 86.12 87 PHE A N 1
ATOM 690 C CA . PHE A 1 87 ? 0.413 5.486 0.130 1.00 86.12 87 PHE A CA 1
ATOM 691 C C . PHE A 1 87 ? 1.179 4.200 0.447 1.00 86.12 87 PHE A C 1
ATOM 693 O O . PHE A 1 87 ? 2.407 4.213 0.509 1.00 86.12 87 PHE A O 1
ATOM 700 N N . LEU A 1 88 ? 0.471 3.072 0.580 1.00 82.88 88 LEU A N 1
ATOM 701 C CA . LEU A 1 88 ? 1.096 1.763 0.787 1.00 82.88 88 LEU A CA 1
ATOM 702 C C . LEU A 1 88 ? 2.011 1.381 -0.381 1.00 82.88 88 LEU A C 1
ATOM 704 O O . LEU A 1 88 ? 3.127 0.914 -0.152 1.00 82.88 88 LEU A O 1
ATOM 708 N N . PHE A 1 89 ? 1.578 1.633 -1.619 1.00 84.25 89 PHE A N 1
ATOM 709 C CA . PHE A 1 89 ? 2.408 1.419 -2.800 1.00 84.25 89 PHE A CA 1
ATOM 710 C C . PHE A 1 89 ? 3.705 2.230 -2.737 1.00 84.25 89 PHE A C 1
ATOM 712 O O . PHE A 1 89 ? 4.783 1.664 -2.911 1.00 84.25 89 PHE A O 1
ATOM 719 N N . PHE A 1 90 ? 3.634 3.526 -2.424 1.00 84.94 90 PHE A N 1
ATOM 720 C CA . PHE A 1 90 ? 4.824 4.363 -2.313 1.00 84.94 90 PHE A CA 1
ATOM 721 C C . PHE A 1 90 ? 5.733 3.933 -1.168 1.00 84.94 90 PHE A C 1
ATOM 723 O O . PHE A 1 90 ? 6.936 3.816 -1.384 1.00 84.94 90 PHE A O 1
ATOM 730 N N . VAL A 1 91 ? 5.205 3.658 0.026 1.00 82.44 91 VAL A N 1
ATOM 731 C CA . VAL A 1 91 ? 6.022 3.202 1.163 1.00 82.44 91 VAL A CA 1
ATOM 732 C C . VAL A 1 91 ? 6.779 1.927 0.802 1.00 82.44 91 VAL A C 1
ATOM 734 O O . VAL A 1 91 ? 7.990 1.855 1.001 1.00 82.44 91 VAL A O 1
ATOM 737 N N . CYS A 1 92 ? 6.103 0.944 0.208 1.00 77.88 92 CYS A N 1
ATOM 738 C CA . CYS A 1 92 ? 6.743 -0.309 -0.176 1.00 77.88 92 CYS A CA 1
ATOM 739 C C . CYS A 1 92 ? 7.708 -0.141 -1.353 1.00 77.88 92 CYS A C 1
ATOM 741 O O . CYS A 1 92 ? 8.798 -0.705 -1.314 1.00 77.88 92 CYS A O 1
ATOM 743 N N . SER A 1 93 ? 7.367 0.674 -2.354 1.00 78.50 93 SER A N 1
ATOM 744 C CA . SER A 1 93 ? 8.264 0.985 -3.472 1.00 78.50 93 SER A CA 1
ATOM 745 C C . SER A 1 93 ? 9.551 1.661 -2.992 1.00 78.50 93 SER A C 1
ATOM 747 O O . SER A 1 93 ? 10.637 1.309 -3.447 1.00 78.50 93 SER A O 1
ATOM 749 N N . ASN A 1 94 ? 9.447 2.605 -2.052 1.00 81.12 94 ASN A N 1
ATOM 750 C CA . ASN A 1 94 ? 10.604 3.295 -1.484 1.00 81.12 94 ASN A CA 1
ATOM 751 C C . ASN A 1 94 ? 11.428 2.371 -0.577 1.00 81.12 94 ASN A C 1
ATOM 753 O O . ASN A 1 94 ? 12.655 2.395 -0.630 1.00 81.12 94 ASN A O 1
ATOM 757 N N . LEU A 1 95 ? 10.776 1.517 0.217 1.00 76.56 95 LEU A N 1
ATOM 758 C CA . LEU A 1 95 ? 11.466 0.586 1.109 1.00 76.56 95 LEU A CA 1
ATOM 759 C C . LEU A 1 95 ? 12.207 -0.513 0.334 1.00 76.56 95 LEU A C 1
ATOM 761 O O . LEU A 1 95 ? 13.332 -0.846 0.684 1.00 76.56 95 LEU A O 1
ATOM 765 N N . ILE A 1 96 ? 11.624 -1.040 -0.744 1.00 69.62 96 ILE A N 1
ATOM 766 C CA . ILE A 1 96 ? 12.270 -2.027 -1.624 1.00 69.62 96 ILE A CA 1
ATOM 767 C C . ILE A 1 96 ? 13.475 -1.407 -2.349 1.00 69.62 96 ILE A C 1
ATOM 769 O O . ILE A 1 96 ? 14.534 -2.033 -2.424 1.00 69.62 96 ILE A O 1
ATOM 773 N N . GLY A 1 97 ? 13.358 -0.152 -2.799 1.00 64.19 97 GLY A N 1
ATOM 774 C CA . GLY A 1 97 ? 14.488 0.607 -3.344 1.00 64.19 97 GLY A CA 1
ATOM 775 C C . GLY A 1 97 ? 15.614 0.836 -2.324 1.00 64.19 97 GLY A C 1
ATOM 776 O O . GLY A 1 97 ? 16.787 0.807 -2.691 1.00 64.19 97 GLY A O 1
ATOM 777 N N . LEU A 1 98 ? 15.272 1.002 -1.040 1.00 67.19 98 LEU A N 1
ATOM 778 C CA . LEU A 1 98 ? 16.227 1.179 0.060 1.00 67.19 98 LEU A CA 1
ATOM 779 C C . LEU A 1 98 ? 16.879 -0.140 0.514 1.00 67.19 98 LEU A C 1
ATOM 781 O O . LEU A 1 98 ? 18.063 -0.157 0.836 1.00 67.19 98 LEU A O 1
ATOM 785 N N . LEU A 1 99 ? 16.134 -1.251 0.504 1.00 64.56 99 LEU A N 1
ATOM 786 C CA . LEU A 1 99 ? 16.595 -2.593 0.893 1.00 64.56 99 LEU A CA 1
ATOM 787 C C . LEU A 1 99 ? 17.490 -3.276 -0.160 1.00 64.56 99 LEU A C 1
ATOM 789 O O . LEU A 1 99 ? 17.848 -4.440 0.005 1.00 64.56 99 LEU A O 1
ATOM 793 N N . GLY A 1 100 ? 17.883 -2.566 -1.221 1.00 54.97 100 GLY A N 1
ATOM 794 C CA . GLY A 1 100 ? 18.887 -3.041 -2.175 1.00 54.97 100 GLY A CA 1
ATOM 795 C C . GLY A 1 100 ? 18.349 -3.513 -3.524 1.00 54.97 100 GLY A C 1
ATOM 796 O O . GLY A 1 100 ? 19.151 -3.897 -4.365 1.00 54.97 100 GLY A O 1
ATOM 797 N N . PHE A 1 101 ? 17.046 -3.381 -3.808 1.00 54.34 101 PHE A N 1
ATOM 798 C CA . PHE A 1 101 ? 16.540 -3.405 -5.193 1.00 54.34 101 PHE A CA 1
ATOM 799 C C . PHE A 1 101 ? 16.652 -2.026 -5.856 1.00 54.34 101 PHE A C 1
ATOM 801 O O . PHE A 1 101 ? 15.839 -1.634 -6.692 1.00 54.34 101 PHE A O 1
ATOM 808 N N . LYS A 1 102 ? 17.691 -1.268 -5.503 1.00 49.69 102 LYS A N 1
ATOM 809 C CA . LYS A 1 102 ? 18.243 -0.311 -6.445 1.00 49.69 102 LYS A CA 1
ATOM 810 C C . LYS A 1 102 ? 18.861 -1.165 -7.544 1.00 49.69 102 LYS A C 1
ATOM 812 O O . LYS A 1 102 ? 19.933 -1.727 -7.338 1.00 49.69 102 LYS A O 1
ATOM 817 N N . THR A 1 103 ? 18.182 -1.283 -8.687 1.00 46.69 103 THR A N 1
ATOM 818 C CA . THR A 1 103 ? 18.878 -1.550 -9.947 1.00 46.69 103 THR A CA 1
ATOM 819 C C . THR A 1 103 ? 19.979 -0.497 -10.004 1.00 46.69 103 THR A C 1
ATOM 821 O O . THR A 1 103 ? 19.723 0.691 -10.197 1.00 46.69 103 THR A O 1
ATOM 824 N N . ILE A 1 104 ? 21.196 -0.908 -9.657 1.00 42.00 104 ILE A N 1
ATOM 825 C CA . ILE A 1 104 ? 22.399 -0.149 -9.934 1.00 42.00 104 ILE A CA 1
ATOM 826 C C . ILE A 1 104 ? 22.452 -0.123 -11.458 1.00 42.00 104 ILE A C 1
ATOM 828 O O . ILE A 1 104 ? 22.763 -1.133 -12.087 1.00 42.00 104 ILE A O 1
ATOM 832 N N . GLY A 1 105 ? 22.055 1.012 -12.020 1.00 40.94 105 GLY A N 1
ATOM 833 C CA . GLY A 1 105 ? 22.175 1.373 -13.423 1.00 40.94 105 GLY A CA 1
ATOM 834 C C . GLY A 1 105 ? 22.570 2.831 -13.497 1.00 40.94 105 GLY A C 1
ATOM 835 O O . GLY A 1 105 ? 21.822 3.651 -12.920 1.00 40.94 105 GLY A O 1
#

Second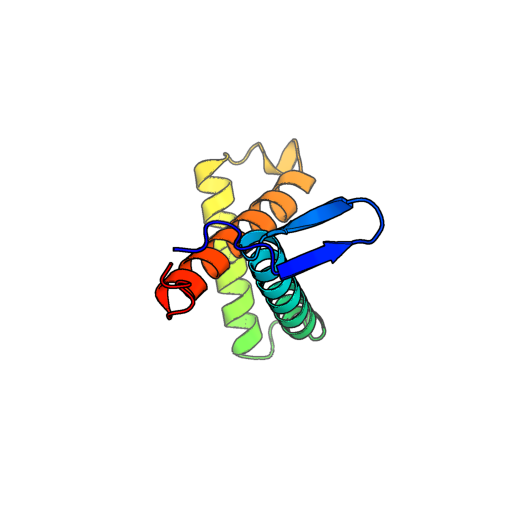ary structure (DSSP, 8-state):
-----EEEE-TTS-EEEHHHHHHHHHHHHHHHHHHHHHTT--SS--SHHHHHHHHHHHHHHHHHHHHH-THHHHH-TTHHHHHHHHHHHHHHHHHHHHTT-----

Sequence (105 aa):
MKYTQWVIEFANGFKISETVVTSWIIMVGLIIIAFLLTRNLQPVPTTKRQIMLEYAVGSLRGLIHGNMGDDIEKRMPNIFPYIGSLFLFFVCSNLIGLLGFKTIG

InterPro domains:
  IPR000568 ATP synthase, F0 complex, subunit A [PF00119] (21-99)
  IPR045082 ATP synthase, F0 complex, subunit A, bacterial/chloroplast [PTHR42823] (10-104)

Organism: NCBI:txid1076179

Radius of gyration: 18.34 Å; chains: 1; bounding box: 46×31×51 Å

Foldseek 3Di:
DDPQQFPDQDPVRDTDHPVNVVLVVLVVVVVVVCCVLPVDDDPDDPDPSNVVVCVVLVVLQVVCCVVVPPCCCVVPVPVSVVVSVVVVSVVSVVVCCVVPPPPPD